Protein AF-A0A1Q6DQE2-F1 (afdb_monomer)

Foldseek 3Di:
DPDPPVVVVVVVVVVVPPPPPPPVVVVVVVVVVVVPPPPDPLPPCLLVCQQPQVLCACAVVHVDPHDFLAPAALVVLVVCVVVPVPPDDCVVRDPPSSVVSNSVVSNCQYNPHPHPDRDGYYD

Solvent-accessible surface area (backbone atoms only — not comparable to full-atom values): 7346 Å² total; per-residue (Å²): 141,88,78,74,71,68,70,62,58,58,64,61,65,69,65,75,72,80,78,72,71,72,65,61,52,56,55,53,54,56,60,63,61,64,67,76,78,80,77,75,80,59,49,91,52,11,63,53,48,40,39,62,57,52,22,69,37,24,16,66,93,40,88,37,76,68,63,44,32,38,78,42,42,34,72,58,56,51,55,37,62,77,66,62,66,60,96,61,88,51,76,90,76,41,54,74,68,56,48,52,19,28,52,43,38,37,35,57,17,0,50,76,34,100,49,55,37,92,67,51,36,71,116

Mean predicted aligned error: 14.49 Å

Secondary structure (DSSP, 8-state):
--SSSHHHHHHHHHHTTSSSSHHHHHHHHHHHHGGGG------TTHHHHIIIIIHHHHSTTSSS----GGGS-HHHHHHHHHTT--SS--TTTS-HHHHHHHHHHHHHTSTTSSS-----S--

Nearest PDB structures (foldseek):
  2fwt-assembly1_A  TM=7.479E-01  e=2.140E+00  Cereibacter sphaeroides
  3u99-assembly1_A  TM=7.695E-01  e=6.716E+00  Shewanella baltica OS155
  2fw5-assembly1_A  TM=6.341E-01  e=8.659E+00  Cereibacter sphaeroides

Sequence (123 aa):
MAKSDLHQRDAIFMNKQRKGGKMKWRIFCCLLLATAMAASIASADGGAFFRQKCGACHQKGGQAAPVNPADKAAVVREKFFDRNRHSVDLSGALAPDELASVVAYLKQFAADSDRPETAAIPK

pLDDT: mean 76.19, std 18.96, range [44.56, 96.94]

Structure (mmCIF, N/CA/C/O backbone):
data_AF-A0A1Q6DQE2-F1
#
_entry.id   AF-A0A1Q6DQE2-F1
#
loop_
_atom_site.group_PDB
_atom_site.id
_atom_site.type_symbol
_atom_site.label_atom_id
_atom_site.label_alt_id
_atom_site.label_comp_id
_atom_site.label_asym_id
_atom_site.label_entity_id
_atom_site.label_seq_id
_atom_site.pdbx_PDB_ins_code
_atom_site.Cartn_x
_atom_site.Cartn_y
_atom_site.Cartn_z
_atom_site.occupancy
_atom_site.B_iso_or_equiv
_atom_site.auth_seq_id
_atom_site.auth_comp_id
_atom_site.auth_asym_id
_atom_site.auth_atom_id
_atom_site.pdbx_PDB_model_num
ATOM 1 N N . MET A 1 1 ? 26.969 -39.307 -79.171 1.00 52.94 1 MET A N 1
ATOM 2 C CA . MET A 1 1 ? 27.489 -38.412 -78.112 1.00 52.94 1 MET A CA 1
ATOM 3 C C . MET A 1 1 ? 26.298 -37.766 -77.405 1.00 52.94 1 MET A C 1
ATOM 5 O O . MET A 1 1 ? 25.715 -36.874 -77.993 1.00 52.94 1 MET A O 1
ATOM 9 N N . ALA A 1 2 ? 25.851 -38.279 -76.246 1.00 57.00 2 ALA A N 1
ATOM 10 C CA . ALA A 1 2 ? 24.672 -37.743 -75.527 1.00 57.00 2 ALA A CA 1
ATOM 11 C C . ALA A 1 2 ? 24.550 -38.235 -74.059 1.00 57.00 2 ALA A C 1
ATOM 13 O O . ALA A 1 2 ? 23.450 -38.516 -73.593 1.00 57.00 2 ALA A O 1
ATOM 14 N N . LYS A 1 3 ? 25.662 -38.438 -73.332 1.00 52.34 3 LYS A N 1
ATOM 15 C CA . LYS A 1 3 ? 25.626 -38.925 -71.928 1.00 52.34 3 LYS A CA 1
ATOM 16 C C . LYS A 1 3 ? 26.317 -38.012 -70.905 1.00 52.34 3 LYS A C 1
ATOM 18 O O . LYS A 1 3 ? 26.190 -38.261 -69.714 1.00 52.34 3 LYS A O 1
ATOM 23 N N . SER A 1 4 ? 26.999 -36.948 -71.333 1.00 56.31 4 SER A N 1
ATOM 24 C CA . SER A 1 4 ? 27.774 -36.061 -70.448 1.00 56.31 4 SER A CA 1
ATOM 25 C C . SER A 1 4 ? 26.994 -34.865 -69.885 1.00 56.31 4 SER A C 1
ATOM 27 O O . SER A 1 4 ? 27.378 -34.339 -68.849 1.00 56.31 4 SER A O 1
ATOM 29 N N . ASP A 1 5 ? 25.888 -34.451 -70.509 1.00 54.06 5 ASP A N 1
ATOM 30 C CA . ASP A 1 5 ? 25.176 -33.218 -70.124 1.00 54.06 5 ASP A CA 1
ATOM 31 C C . ASP A 1 5 ? 24.163 -33.380 -68.986 1.00 54.06 5 ASP A C 1
ATOM 33 O O . ASP A 1 5 ? 23.766 -32.395 -68.361 1.00 54.06 5 ASP A O 1
ATOM 37 N N . LEU A 1 6 ? 23.743 -34.610 -68.679 1.00 54.06 6 LEU A N 1
ATOM 38 C CA . LEU A 1 6 ? 22.742 -34.830 -67.633 1.00 54.06 6 LEU A CA 1
ATOM 39 C C . LEU A 1 6 ? 23.351 -34.676 -66.231 1.00 54.06 6 LEU A C 1
ATOM 41 O O . LEU A 1 6 ? 22.734 -34.079 -65.357 1.00 54.06 6 LEU A O 1
ATOM 45 N N . HIS A 1 7 ? 24.608 -35.091 -66.050 1.00 50.25 7 HIS A N 1
ATOM 46 C CA . HIS A 1 7 ? 25.267 -35.069 -64.741 1.00 50.25 7 HIS A CA 1
ATOM 47 C C . HIS A 1 7 ? 25.677 -33.665 -64.265 1.00 50.25 7 HIS A C 1
ATOM 49 O O . HIS A 1 7 ? 25.883 -33.454 -63.069 1.00 50.25 7 HIS A O 1
ATOM 55 N N . GLN A 1 8 ? 25.776 -32.691 -65.176 1.00 52.69 8 GLN A N 1
ATOM 56 C CA . GLN A 1 8 ? 26.211 -31.330 -64.844 1.00 52.69 8 GLN A CA 1
ATOM 57 C C . GLN A 1 8 ? 25.061 -30.434 -64.352 1.00 52.69 8 GLN A C 1
ATOM 59 O O . GLN A 1 8 ? 25.294 -29.437 -63.667 1.00 52.69 8 GLN A O 1
ATOM 64 N N . ARG A 1 9 ? 23.805 -30.796 -64.651 1.00 54.72 9 ARG A N 1
ATOM 65 C CA . ARG A 1 9 ? 22.614 -30.025 -64.249 1.00 54.72 9 ARG A CA 1
ATOM 66 C C . ARG A 1 9 ? 22.222 -30.275 -62.790 1.00 54.72 9 ARG A C 1
ATOM 68 O O . ARG A 1 9 ? 21.714 -29.363 -62.137 1.00 54.72 9 ARG A O 1
ATOM 75 N N . ASP A 1 10 ? 22.556 -31.447 -62.256 1.00 54.69 10 ASP A N 1
ATOM 76 C CA . ASP A 1 10 ? 22.190 -31.842 -60.891 1.00 54.69 10 ASP A CA 1
ATOM 77 C C . ASP A 1 10 ? 23.028 -31.124 -59.819 1.00 54.69 10 ASP A C 1
ATOM 79 O O . ASP A 1 10 ? 22.519 -30.758 -58.756 1.00 54.69 10 ASP A O 1
ATOM 83 N N . ALA A 1 11 ? 24.292 -30.805 -60.115 1.00 54.19 11 ALA A N 1
ATOM 84 C CA . ALA A 1 11 ? 25.170 -30.096 -59.179 1.00 54.19 11 ALA A CA 1
ATOM 85 C C . ALA A 1 11 ? 24.769 -28.621 -58.967 1.00 54.19 11 ALA A C 1
ATOM 87 O O . ALA A 1 11 ? 24.981 -28.057 -57.890 1.00 54.19 11 ALA A O 1
ATOM 88 N N . ILE A 1 12 ? 24.151 -27.988 -59.971 1.00 55.25 12 ILE A N 1
ATOM 89 C CA . ILE A 1 12 ? 23.746 -26.574 -59.905 1.00 55.25 12 ILE A CA 1
ATOM 90 C C . ILE A 1 12 ? 22.485 -26.407 -59.040 1.00 55.25 12 ILE A C 1
ATOM 92 O O . ILE A 1 12 ? 22.353 -25.411 -58.321 1.00 55.25 12 ILE A O 1
ATOM 96 N N . PHE A 1 13 ? 21.584 -27.394 -59.030 1.00 51.69 13 PHE A N 1
ATOM 97 C CA . PHE A 1 13 ? 20.336 -27.310 -58.266 1.00 51.69 13 PHE A CA 1
ATOM 98 C C . PHE A 1 13 ? 20.545 -27.479 -56.749 1.00 51.69 13 PHE A C 1
ATOM 100 O O . PHE A 1 13 ? 19.843 -26.854 -55.952 1.00 51.69 13 PHE A O 1
ATOM 107 N N . MET A 1 14 ? 21.565 -28.232 -56.320 1.00 49.97 14 MET A N 1
ATOM 108 C CA . MET A 1 14 ? 21.801 -28.505 -54.893 1.00 49.97 14 MET A CA 1
ATOM 109 C C . MET A 1 14 ? 22.518 -27.374 -54.127 1.00 49.97 14 MET A C 1
ATOM 111 O O . MET A 1 14 ? 22.487 -27.353 -52.895 1.00 49.97 14 MET A O 1
ATOM 115 N N . ASN A 1 15 ? 23.121 -26.388 -54.804 1.00 50.25 15 ASN A N 1
ATOM 116 C CA . ASN A 1 15 ? 23.822 -25.280 -54.129 1.00 50.25 15 ASN A CA 1
ATOM 117 C C . ASN A 1 15 ? 22.878 -24.113 -53.743 1.00 50.25 15 ASN A C 1
ATOM 119 O O . ASN A 1 15 ? 23.111 -23.385 -52.776 1.00 50.25 15 ASN A O 1
ATOM 123 N N . LYS A 1 16 ? 21.735 -23.960 -54.426 1.00 44.56 16 LYS A N 1
ATOM 124 C CA . LYS A 1 16 ? 20.829 -22.806 -54.244 1.00 44.56 16 LYS A CA 1
ATOM 125 C C . LYS A 1 16 ? 19.848 -22.921 -53.063 1.00 44.56 16 LYS A C 1
ATOM 127 O O . LYS A 1 16 ? 19.025 -22.035 -52.868 1.00 44.56 16 LYS A O 1
ATOM 132 N N . GLN A 1 17 ? 19.952 -23.954 -52.227 1.00 51.06 17 GLN A N 1
ATOM 133 C CA . GLN A 1 17 ? 19.053 -24.159 -51.076 1.00 51.06 17 GLN A CA 1
ATOM 134 C C . GLN A 1 17 ? 19.670 -23.765 -49.713 1.00 51.06 17 GLN A C 1
ATOM 136 O O . GLN A 1 17 ? 18.988 -23.782 -48.693 1.00 51.06 17 GLN A O 1
ATOM 141 N N . ARG A 1 18 ? 20.942 -23.334 -49.645 1.00 52.56 18 ARG A N 1
ATOM 142 C CA . ARG A 1 18 ? 21.632 -23.051 -48.359 1.00 52.56 18 ARG A CA 1
ATOM 143 C C . ARG A 1 18 ? 21.540 -21.613 -47.820 1.00 52.56 18 ARG A C 1
ATOM 145 O O . ARG A 1 18 ? 22.162 -21.319 -46.797 1.00 52.56 18 ARG A O 1
ATOM 152 N N . LYS A 1 19 ? 20.812 -20.693 -48.466 1.00 53.12 19 LYS A N 1
ATOM 153 C CA . LYS A 1 19 ? 20.851 -19.253 -48.108 1.00 53.12 19 LYS A CA 1
ATOM 154 C C . LYS A 1 19 ? 19.535 -18.640 -47.599 1.00 53.12 19 LYS A C 1
ATOM 156 O O . LYS A 1 19 ? 19.525 -17.456 -47.287 1.00 53.12 19 LYS A O 1
ATOM 161 N N . GLY A 1 20 ? 18.453 -19.412 -47.456 1.00 46.12 20 GLY A N 1
ATOM 162 C CA . GLY A 1 20 ? 17.129 -18.872 -47.085 1.00 46.12 20 GLY A CA 1
ATOM 163 C C . GLY A 1 20 ? 16.723 -18.961 -45.603 1.00 46.12 20 GLY A C 1
ATOM 164 O O . GLY A 1 20 ? 15.841 -18.222 -45.175 1.00 46.12 20 GLY A O 1
ATOM 165 N N . GLY A 1 21 ? 17.342 -19.844 -44.806 1.00 49.22 21 GLY A N 1
ATOM 166 C CA . GLY A 1 21 ? 16.837 -20.191 -43.463 1.00 49.22 21 GLY A CA 1
ATOM 167 C C . GLY A 1 21 ? 17.380 -19.369 -42.285 1.00 49.22 21 GLY A C 1
ATOM 168 O O . GLY A 1 21 ? 16.749 -19.304 -41.236 1.00 49.22 21 GLY A O 1
ATOM 169 N N . LYS A 1 22 ? 18.537 -18.710 -42.430 1.00 53.59 22 LYS A N 1
ATOM 170 C CA . LYS A 1 22 ? 19.263 -18.118 -41.282 1.00 53.59 22 LYS A CA 1
ATOM 171 C C . LYS A 1 22 ? 18.823 -16.699 -40.905 1.00 53.59 22 LYS A C 1
ATOM 173 O O . LYS A 1 22 ? 19.127 -16.238 -39.811 1.00 53.59 22 LYS A O 1
ATOM 178 N N . MET A 1 23 ? 18.144 -15.989 -41.807 1.00 52.97 23 MET A N 1
ATOM 179 C CA . MET A 1 23 ? 17.786 -14.578 -41.600 1.00 52.97 23 MET A CA 1
ATOM 180 C C . MET A 1 23 ? 16.413 -14.420 -40.930 1.00 52.97 23 MET A C 1
ATOM 182 O O . MET A 1 23 ? 16.230 -13.533 -40.105 1.00 52.97 23 MET A O 1
ATOM 186 N N . LYS A 1 24 ? 15.481 -15.343 -41.204 1.00 50.38 24 LYS A N 1
ATOM 187 C CA . LYS A 1 24 ? 14.126 -15.339 -40.630 1.00 50.38 24 LYS A CA 1
ATOM 188 C C . LYS A 1 24 ? 14.113 -15.738 -39.150 1.00 50.38 24 LYS A C 1
ATOM 190 O O . LYS A 1 24 ? 13.354 -15.171 -38.378 1.00 50.38 24 LYS A O 1
ATOM 195 N N . TRP A 1 25 ? 15.016 -16.633 -38.740 1.00 49.66 25 TRP A N 1
ATOM 196 C CA . TRP A 1 25 ? 15.142 -17.080 -37.347 1.00 49.66 25 TRP A CA 1
ATOM 197 C C . TRP A 1 25 ? 15.675 -15.982 -36.414 1.00 49.66 25 TRP A C 1
ATOM 199 O O . TRP A 1 25 ? 15.214 -15.837 -35.288 1.00 49.66 25 TRP A O 1
ATOM 209 N N . ARG A 1 26 ? 16.618 -15.156 -36.890 1.00 56.16 26 ARG A N 1
ATOM 210 C CA . ARG A 1 26 ? 17.212 -14.068 -36.091 1.00 56.16 26 ARG A CA 1
ATOM 211 C C . ARG A 1 26 ? 16.208 -12.947 -35.812 1.00 56.16 26 ARG A C 1
ATOM 213 O O . ARG A 1 26 ? 16.179 -12.429 -34.706 1.00 56.16 26 ARG A O 1
ATOM 220 N N . ILE A 1 27 ? 15.354 -12.633 -36.787 1.00 58.78 27 ILE A N 1
ATOM 221 C CA . ILE A 1 27 ? 14.274 -11.646 -36.633 1.00 58.78 27 ILE A CA 1
ATOM 222 C C . ILE A 1 27 ? 13.185 -12.188 -35.692 1.00 58.78 27 ILE A C 1
ATOM 224 O O . ILE A 1 27 ? 12.707 -11.460 -34.828 1.00 58.78 27 ILE A O 1
ATOM 228 N N . PHE A 1 28 ? 12.861 -13.483 -35.789 1.00 55.31 28 PHE A N 1
ATOM 229 C CA . PHE A 1 28 ? 11.894 -14.137 -34.903 1.00 55.31 28 PHE A CA 1
ATOM 230 C C . PHE A 1 28 ? 12.378 -14.206 -33.439 1.00 55.31 28 PHE A C 1
ATOM 232 O O . PHE A 1 28 ? 11.599 -13.959 -32.523 1.00 55.31 28 PHE A O 1
ATOM 239 N N . CYS A 1 29 ? 13.676 -14.442 -33.200 1.00 55.47 29 CYS A N 1
ATOM 240 C CA . CYS A 1 29 ? 14.268 -14.389 -31.856 1.00 55.47 29 CYS A CA 1
ATOM 241 C C . CYS A 1 29 ? 14.301 -12.971 -31.258 1.00 55.47 29 CYS A C 1
ATOM 243 O O . CYS A 1 29 ? 14.094 -12.825 -30.057 1.00 55.47 29 CYS A O 1
ATOM 245 N N . CYS A 1 30 ? 14.532 -11.928 -32.062 1.00 52.78 30 CYS A N 1
ATOM 246 C CA . CYS A 1 30 ? 14.498 -10.544 -31.575 1.00 52.78 30 CYS A CA 1
ATOM 247 C C . CYS A 1 30 ? 13.077 -10.086 -31.200 1.00 52.78 30 CYS A C 1
ATOM 249 O O . CYS A 1 30 ? 12.915 -9.361 -30.222 1.00 52.78 30 CYS A O 1
ATOM 251 N N . LEU A 1 31 ? 12.051 -10.533 -31.933 1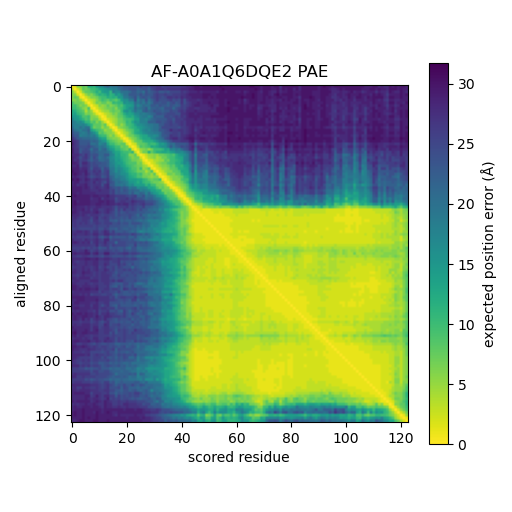.00 53.81 31 LEU A N 1
ATOM 252 C CA . LEU A 1 31 ? 10.647 -10.209 -31.644 1.00 53.81 31 LEU A CA 1
ATOM 253 C C . LEU A 1 31 ? 10.108 -10.911 -30.385 1.00 53.81 31 LEU A C 1
ATOM 255 O O . LEU A 1 31 ? 9.344 -10.303 -29.645 1.00 53.81 31 LEU A O 1
ATOM 259 N N . LEU A 1 32 ? 10.549 -12.140 -30.093 1.00 53.03 32 LEU A N 1
ATOM 260 C CA . LEU A 1 32 ? 10.167 -12.862 -28.868 1.00 53.03 32 LEU A CA 1
ATOM 261 C C . LEU A 1 32 ? 10.822 -12.306 -27.592 1.00 53.03 32 LEU A C 1
ATOM 263 O O . LEU A 1 32 ? 10.296 -12.498 -26.499 1.00 53.03 32 LEU A O 1
ATOM 267 N N . LEU A 1 33 ? 11.952 -11.602 -27.710 1.00 50.88 33 LEU A N 1
ATOM 268 C CA . LEU A 1 33 ? 12.651 -11.031 -26.555 1.00 50.88 33 LEU A CA 1
ATOM 269 C C . LEU A 1 33 ? 12.035 -9.700 -26.082 1.00 50.88 33 LEU A C 1
ATOM 271 O O . LEU A 1 33 ? 12.197 -9.326 -24.923 1.00 50.88 33 LEU A O 1
ATOM 275 N N . ALA A 1 34 ? 11.291 -9.002 -26.947 1.00 53.25 34 ALA A N 1
ATOM 276 C CA . ALA A 1 34 ? 10.668 -7.714 -26.629 1.00 53.25 34 ALA A CA 1
ATOM 277 C C . ALA A 1 34 ? 9.398 -7.837 -25.760 1.00 53.25 34 ALA A C 1
ATOM 279 O O . ALA A 1 34 ? 9.026 -6.886 -25.078 1.00 53.25 34 ALA A O 1
ATOM 280 N N . THR A 1 35 ? 8.746 -9.003 -25.728 1.00 53.41 35 THR A N 1
ATOM 281 C CA . THR A 1 35 ? 7.508 -9.225 -24.955 1.00 53.41 35 THR A CA 1
ATOM 282 C C . THR A 1 35 ? 7.732 -9.532 -23.470 1.00 53.41 35 THR A C 1
ATOM 284 O O . THR A 1 35 ? 6.767 -9.597 -22.717 1.00 53.41 35 THR A O 1
ATOM 287 N N . ALA A 1 36 ? 8.978 -9.693 -23.014 1.00 54.12 36 ALA A N 1
ATOM 288 C CA . ALA A 1 36 ? 9.285 -10.029 -21.617 1.00 54.12 36 ALA A CA 1
ATOM 289 C C . ALA A 1 36 ? 9.336 -8.814 -20.662 1.00 54.12 36 ALA A C 1
ATOM 291 O O . ALA A 1 36 ? 9.475 -8.994 -19.457 1.00 54.12 36 ALA A O 1
ATOM 292 N N . MET A 1 37 ? 9.212 -7.584 -21.176 1.00 50.94 37 MET A N 1
ATOM 293 C CA . MET A 1 37 ? 9.256 -6.338 -20.387 1.00 50.94 37 MET A CA 1
ATOM 294 C C . MET A 1 37 ? 7.863 -5.729 -20.135 1.00 50.94 37 MET A C 1
ATOM 296 O O . MET A 1 37 ? 7.740 -4.535 -19.885 1.00 50.94 37 MET A O 1
ATOM 300 N N . ALA A 1 38 ? 6.797 -6.533 -20.200 1.00 51.03 38 ALA A N 1
ATOM 301 C CA . ALA A 1 38 ? 5.427 -6.103 -19.905 1.00 51.03 38 ALA A CA 1
ATOM 302 C C . ALA A 1 38 ? 4.927 -6.671 -18.563 1.00 51.03 38 ALA A C 1
ATOM 304 O O . ALA A 1 38 ? 3.893 -7.324 -18.489 1.00 51.03 38 ALA A O 1
ATOM 305 N N . ALA A 1 39 ? 5.676 -6.445 -17.488 1.00 54.59 39 ALA A N 1
ATOM 306 C CA . ALA A 1 39 ? 5.204 -6.623 -16.117 1.00 54.59 39 ALA A CA 1
ATOM 307 C C . ALA A 1 39 ? 5.792 -5.453 -15.321 1.00 54.59 39 ALA A C 1
ATOM 309 O O . ALA A 1 39 ? 6.984 -5.405 -15.061 1.00 54.59 39 ALA A O 1
ATOM 310 N N . SER A 1 40 ? 5.059 -4.404 -14.973 1.00 53.78 40 SER A N 1
ATOM 311 C CA . SER A 1 40 ? 3.870 -4.461 -14.138 1.00 53.78 40 SER A CA 1
ATOM 312 C C . SER A 1 40 ? 3.092 -3.166 -14.348 1.00 53.78 40 SER A C 1
ATOM 314 O O . SER A 1 40 ? 3.519 -2.104 -13.895 1.00 53.78 40 SER A O 1
ATOM 316 N N . ILE A 1 41 ? 1.953 -3.230 -15.032 1.00 53.09 41 ILE A N 1
ATOM 317 C CA . ILE A 1 41 ? 0.956 -2.175 -14.875 1.00 53.09 41 ILE A CA 1
ATOM 318 C C . ILE A 1 41 ? 0.366 -2.460 -13.498 1.00 53.09 41 ILE A C 1
ATOM 320 O O . ILE A 1 41 ? -0.417 -3.395 -13.353 1.00 53.09 41 ILE A O 1
ATOM 324 N N . ALA A 1 42 ? 0.822 -1.743 -12.466 1.00 55.12 42 ALA A N 1
ATOM 325 C CA . ALA A 1 42 ? 0.069 -1.687 -11.222 1.00 55.12 42 ALA A CA 1
ATOM 326 C C . ALA A 1 42 ? -1.358 -1.315 -11.627 1.00 55.12 42 ALA A C 1
ATOM 328 O O . ALA A 1 42 ? -1.554 -0.289 -12.283 1.00 55.12 42 ALA A O 1
ATOM 329 N N . SER A 1 43 ? -2.309 -2.210 -11.361 1.00 55.19 43 SER A N 1
ATOM 330 C CA . SER A 1 43 ? -3.709 -2.052 -11.737 1.00 55.19 43 SER A CA 1
ATOM 331 C C . SER A 1 43 ? -4.141 -0.624 -11.411 1.00 55.19 43 SER A C 1
ATOM 333 O O . SER A 1 43 ? -3.840 -0.139 -10.315 1.00 55.19 43 SER A O 1
ATOM 335 N N . ALA A 1 44 ? -4.821 0.053 -12.343 1.00 61.41 44 ALA A N 1
ATOM 336 C CA . ALA A 1 44 ? -5.263 1.442 -12.165 1.00 61.41 44 ALA A CA 1
ATOM 337 C C . ALA A 1 44 ? -6.044 1.656 -10.845 1.00 61.41 44 ALA A C 1
ATOM 339 O O . ALA A 1 44 ? -6.096 2.764 -10.311 1.00 61.41 44 ALA A O 1
ATOM 340 N N . ASP A 1 45 ? -6.566 0.570 -10.275 1.00 83.25 45 ASP A N 1
ATOM 341 C CA . ASP A 1 45 ? -7.373 0.532 -9.065 1.00 83.25 45 ASP A CA 1
ATOM 342 C C . ASP A 1 45 ? -6.592 0.393 -7.744 1.00 83.25 45 ASP A C 1
ATOM 344 O O . ASP A 1 45 ? -7.188 0.545 -6.679 1.00 83.25 45 ASP A O 1
ATOM 348 N N . GLY A 1 46 ? -5.269 0.171 -7.740 1.00 90.06 46 GLY A N 1
ATOM 349 C CA . GLY A 1 46 ? -4.504 -0.065 -6.498 1.00 90.06 46 GLY A CA 1
ATOM 350 C C . GLY A 1 46 ? -4.637 1.062 -5.460 1.00 90.06 46 GLY A C 1
ATOM 351 O O . GLY A 1 46 ? -4.876 0.816 -4.275 1.00 90.06 46 GLY A O 1
ATOM 352 N N . GLY A 1 47 ? -4.583 2.317 -5.912 1.00 90.06 47 GLY A N 1
ATOM 353 C CA . GLY A 1 47 ? -4.825 3.477 -5.049 1.00 90.06 47 GLY A CA 1
ATOM 354 C C . GLY A 1 47 ? -6.288 3.610 -4.604 1.00 90.06 47 GLY A C 1
ATOM 355 O O . GLY A 1 47 ? -6.557 4.108 -3.510 1.00 90.06 47 GLY A O 1
ATOM 356 N N . ALA A 1 48 ? -7.244 3.158 -5.422 1.00 90.69 48 ALA A N 1
ATOM 357 C CA . ALA A 1 48 ? -8.660 3.149 -5.064 1.00 90.69 48 ALA A CA 1
ATOM 358 C C . ALA A 1 48 ? -8.944 2.106 -3.974 1.00 90.69 48 ALA A C 1
ATOM 360 O O . ALA A 1 48 ? -9.539 2.457 -2.954 1.00 90.69 48 ALA A O 1
ATOM 361 N N . PHE A 1 49 ? -8.438 0.879 -4.121 1.00 92.06 49 PHE A N 1
ATOM 362 C CA . PHE A 1 49 ? -8.529 -0.159 -3.093 1.00 92.06 49 PHE A CA 1
ATOM 363 C C . PHE A 1 49 ? -7.870 0.272 -1.789 1.00 92.06 49 PHE A C 1
ATOM 365 O O . PHE A 1 49 ? -8.456 0.101 -0.724 1.00 92.06 49 PHE A O 1
ATOM 372 N N . PHE A 1 50 ? -6.702 0.911 -1.855 1.00 92.06 50 PHE A N 1
ATOM 373 C CA . PHE A 1 50 ? -6.045 1.435 -0.664 1.00 92.06 50 PHE A CA 1
ATOM 374 C C . PHE A 1 50 ? -6.931 2.448 0.084 1.00 92.06 50 PHE A C 1
ATOM 376 O O . PHE A 1 50 ? -7.131 2.329 1.293 1.00 92.06 50 PHE A O 1
ATOM 383 N N . ARG A 1 51 ? -7.540 3.408 -0.624 1.00 90.38 51 ARG A N 1
ATOM 384 C CA . ARG A 1 51 ? -8.435 4.400 -0.002 1.00 90.38 51 ARG A CA 1
ATOM 385 C C . ARG A 1 51 ? -9.739 3.795 0.520 1.00 90.38 51 ARG A C 1
ATOM 387 O O . ARG A 1 51 ? -10.181 4.191 1.590 1.00 90.38 51 ARG A O 1
ATOM 394 N N . GLN A 1 52 ? -10.351 2.869 -0.214 1.00 91.06 52 GLN A N 1
ATOM 395 C CA . GLN A 1 52 ? -11.663 2.310 0.133 1.00 91.06 52 GLN A CA 1
ATOM 396 C C . GLN A 1 52 ? -11.569 1.202 1.187 1.00 91.06 52 GLN A C 1
ATOM 398 O O . GLN A 1 52 ? -12.334 1.193 2.147 1.00 91.06 52 GLN A O 1
ATOM 403 N N . LYS A 1 53 ? -10.632 0.264 1.019 1.00 93.00 53 LYS A N 1
ATOM 404 C CA . LYS A 1 53 ? -10.522 -0.944 1.845 1.00 93.00 53 LYS A CA 1
ATOM 405 C C . LYS A 1 53 ? -9.636 -0.712 3.062 1.00 93.00 53 LYS A C 1
ATOM 407 O O . LYS A 1 53 ? -10.076 -0.930 4.184 1.00 93.00 53 LYS A O 1
ATOM 412 N N . CYS A 1 54 ? -8.414 -0.206 2.872 1.00 93.00 54 CYS A N 1
ATOM 413 C CA . CYS A 1 54 ? -7.527 0.086 4.006 1.00 93.00 54 CYS A CA 1
ATOM 414 C C . CYS A 1 54 ? -8.033 1.295 4.810 1.00 93.00 54 CYS A C 1
ATOM 416 O O . CYS A 1 54 ? -7.878 1.340 6.032 1.00 93.00 54 CYS A O 1
ATOM 418 N N . GLY A 1 55 ? -8.706 2.235 4.138 1.00 91.75 55 GLY A N 1
ATOM 419 C CA . GLY A 1 55 ? -9.360 3.376 4.774 1.00 91.75 55 GLY A CA 1
ATOM 420 C C . GLY A 1 55 ? -10.470 3.024 5.760 1.00 91.75 55 GLY A C 1
ATOM 421 O O . GLY A 1 55 ? -10.708 3.805 6.673 1.00 91.75 55 GLY A O 1
ATOM 422 N N . ALA A 1 56 ? -11.080 1.839 5.669 1.00 92.12 56 ALA A N 1
ATOM 423 C CA . ALA A 1 56 ? -12.117 1.420 6.612 1.00 92.12 56 ALA A CA 1
ATOM 424 C C . ALA A 1 56 ? -11.629 1.444 8.076 1.00 92.12 56 ALA A C 1
ATOM 426 O O . ALA A 1 56 ? -12.361 1.876 8.969 1.00 92.12 56 ALA A O 1
ATOM 427 N N . CYS A 1 57 ? -10.369 1.054 8.308 1.00 93.81 57 CYS A N 1
ATOM 428 C CA . CYS A 1 57 ? -9.755 1.044 9.639 1.00 93.81 57 CYS A CA 1
ATOM 429 C C . CYS A 1 57 ? -8.765 2.194 9.854 1.00 93.81 57 CYS A C 1
ATOM 431 O O . CYS A 1 57 ? -8.686 2.714 10.964 1.00 93.81 57 CYS A O 1
ATOM 433 N N . HIS A 1 58 ? -8.026 2.588 8.813 1.00 92.81 58 HIS A N 1
ATOM 434 C CA . HIS A 1 58 ? -6.943 3.574 8.896 1.00 92.81 58 HIS A CA 1
ATOM 435 C C . HIS A 1 58 ? -7.376 5.017 8.569 1.00 92.81 58 HIS A C 1
ATOM 437 O O . HIS A 1 58 ? -6.531 5.887 8.364 1.00 92.81 58 HIS A O 1
ATOM 443 N N . GLN A 1 59 ? -8.679 5.299 8.494 1.00 89.88 59 GLN A N 1
ATOM 444 C CA . GLN A 1 59 ? -9.190 6.674 8.455 1.00 89.88 59 GLN A CA 1
ATOM 445 C C . GLN A 1 59 ? -8.950 7.409 9.778 1.00 89.88 59 GLN A C 1
ATOM 447 O O . GLN A 1 59 ? -8.712 6.801 10.825 1.00 89.88 59 GLN A O 1
ATOM 452 N N . LYS A 1 60 ? -9.024 8.741 9.756 1.00 86.25 60 LYS A N 1
ATOM 453 C CA . LYS A 1 60 ? -8.853 9.551 10.966 1.00 86.25 60 LYS A CA 1
ATOM 454 C C . LYS A 1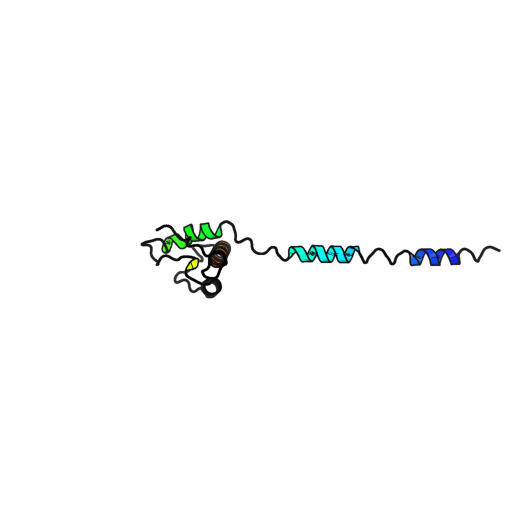 60 ? -9.924 9.206 12.004 1.00 86.25 60 LYS A C 1
ATOM 456 O O . LYS A 1 60 ? -11.111 9.198 11.707 1.00 86.25 60 LYS A O 1
ATOM 461 N N . GLY A 1 6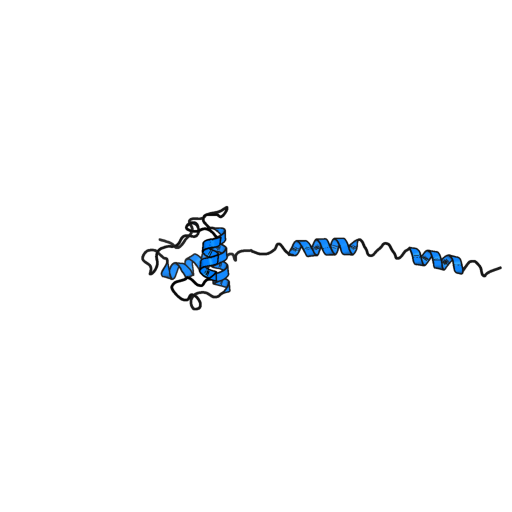1 ? -9.489 8.942 13.236 1.00 86.25 61 GLY A N 1
ATOM 462 C CA . GLY A 1 61 ? -10.388 8.503 14.310 1.00 86.25 61 GLY A CA 1
ATOM 463 C C . GLY A 1 61 ? -10.916 7.075 14.133 1.00 86.25 61 GLY A C 1
ATOM 464 O O . GLY A 1 61 ? -11.776 6.653 14.900 1.00 86.25 61 GLY A O 1
ATOM 465 N N . GLY A 1 62 ? -10.412 6.341 13.135 1.00 89.12 62 GLY A N 1
ATOM 466 C CA . GLY A 1 62 ? -10.696 4.931 12.930 1.00 89.12 62 GLY A CA 1
ATOM 467 C C . GLY A 1 62 ? -10.009 4.031 13.957 1.00 89.12 62 GLY A C 1
ATOM 468 O O . GLY A 1 62 ? -9.388 4.473 14.923 1.00 89.12 62 GLY A O 1
ATOM 469 N N . GLN A 1 63 ? -10.125 2.728 13.720 1.00 92.94 63 GLN A N 1
ATOM 470 C CA . GLN A 1 63 ? -9.630 1.680 14.616 1.00 92.94 63 GLN A CA 1
ATOM 471 C C . GLN A 1 63 ? -8.099 1.554 14.603 1.00 92.94 63 GLN A C 1
ATOM 473 O O . GLN A 1 63 ? -7.521 0.943 15.500 1.00 92.94 63 GLN A O 1
ATOM 478 N N . ALA A 1 64 ? -7.438 2.111 13.587 1.00 91.69 64 ALA A N 1
ATOM 479 C CA . ALA A 1 64 ? -5.995 2.085 13.430 1.00 91.69 64 ALA A CA 1
ATOM 480 C C . ALA A 1 64 ? -5.457 3.465 13.039 1.00 91.69 64 ALA A C 1
ATOM 482 O O . ALA A 1 64 ? -6.151 4.289 12.444 1.00 91.69 6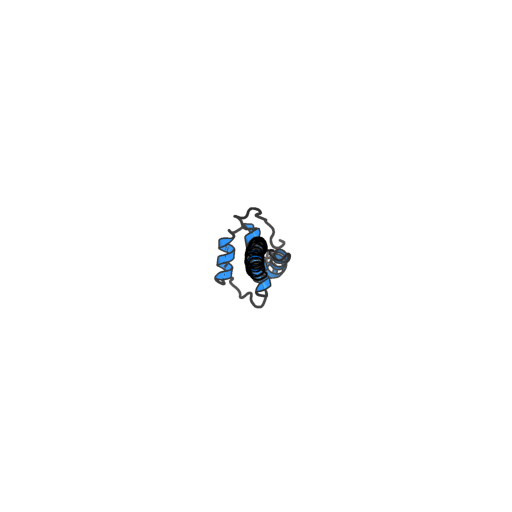4 ALA A O 1
ATOM 483 N N . ALA A 1 65 ? -4.188 3.713 13.367 1.00 89.81 65 ALA A N 1
ATOM 484 C CA . ALA A 1 65 ? -3.526 4.965 13.023 1.00 89.81 65 ALA A CA 1
ATOM 485 C C . ALA A 1 65 ? -3.498 5.177 11.497 1.00 89.81 65 ALA A C 1
ATOM 487 O O . ALA A 1 65 ? -3.297 4.202 10.769 1.00 89.81 65 ALA A O 1
ATOM 488 N N . PRO A 1 66 ? -3.634 6.418 10.998 1.00 88.88 66 PRO A N 1
ATOM 489 C CA . PRO A 1 66 ? -3.516 6.698 9.572 1.00 88.88 66 PRO A CA 1
ATOM 490 C C . PRO A 1 66 ? -2.191 6.205 8.990 1.00 88.88 66 PRO A C 1
ATOM 492 O O . PRO A 1 66 ? -1.149 6.293 9.638 1.00 88.88 66 PRO A O 1
ATOM 495 N N . VAL A 1 67 ? -2.237 5.688 7.763 1.00 89.12 67 VAL A N 1
ATOM 496 C CA . VAL A 1 67 ? -1.063 5.170 7.046 1.00 89.12 67 VAL A CA 1
ATOM 497 C C . VAL A 1 67 ? -0.881 5.922 5.743 1.00 89.12 67 VAL A C 1
ATOM 499 O O . VAL A 1 67 ? -1.852 6.107 5.023 1.00 89.12 67 VAL A O 1
ATOM 502 N N . ASN A 1 68 ? 0.350 6.297 5.401 1.00 89.44 68 ASN A N 1
ATOM 503 C CA . ASN A 1 68 ? 0.667 7.014 4.168 1.00 89.44 68 ASN A CA 1
ATOM 504 C C . ASN A 1 68 ? 1.750 6.267 3.361 1.00 89.44 68 ASN A C 1
ATOM 506 O O . ASN A 1 68 ? 2.745 5.853 3.961 1.00 89.44 68 ASN A O 1
ATOM 510 N N . PRO A 1 69 ? 1.588 6.021 2.039 1.00 90.25 69 PRO A N 1
ATOM 511 C CA . PRO A 1 69 ? 2.573 5.331 1.204 1.00 90.25 69 PRO A CA 1
ATOM 512 C C . PRO A 1 69 ? 4.010 5.797 1.453 1.00 90.25 69 PRO A C 1
ATOM 514 O O . PRO A 1 69 ? 4.874 4.955 1.711 1.00 90.25 69 PRO A O 1
ATOM 517 N N . ALA A 1 70 ? 4.215 7.113 1.542 1.00 90.88 70 ALA A N 1
ATOM 518 C CA . ALA A 1 70 ? 5.514 7.748 1.742 1.00 90.88 70 ALA A CA 1
ATOM 519 C C . ALA A 1 70 ? 6.123 7.579 3.156 1.00 90.88 70 ALA A C 1
ATOM 521 O O . ALA A 1 70 ? 7.236 8.037 3.392 1.00 90.88 70 ALA A O 1
ATOM 522 N N . ASP A 1 71 ? 5.456 6.905 4.101 1.00 90.25 71 ASP A N 1
ATOM 523 C CA . ASP A 1 71 ? 5.986 6.688 5.463 1.00 90.25 71 ASP A CA 1
ATOM 524 C C . ASP A 1 71 ? 7.083 5.615 5.536 1.00 90.25 71 ASP A C 1
ATOM 526 O O . ASP A 1 71 ? 7.788 5.495 6.546 1.00 90.25 71 ASP A O 1
ATOM 530 N N . LYS A 1 72 ? 7.165 4.740 4.526 1.00 92.88 72 LYS A N 1
ATOM 531 C CA . LYS A 1 72 ? 8.042 3.560 4.519 1.00 92.88 72 LYS A CA 1
ATOM 532 C C . LYS A 1 72 ? 8.653 3.344 3.141 1.00 92.88 72 LYS A C 1
ATOM 534 O O . LYS A 1 72 ? 8.043 3.671 2.130 1.00 92.88 72 LYS A O 1
ATOM 539 N N . ALA A 1 73 ? 9.828 2.718 3.130 1.00 95.62 73 ALA A N 1
ATOM 540 C CA . ALA A 1 73 ? 10.471 2.235 1.915 1.00 95.62 73 ALA A CA 1
ATOM 541 C C . ALA A 1 73 ? 9.684 1.078 1.268 1.00 95.62 73 ALA A C 1
ATOM 543 O O . ALA A 1 73 ? 9.045 0.282 1.973 1.00 95.62 73 ALA A O 1
ATOM 544 N N . ALA A 1 74 ? 9.780 0.929 -0.052 1.00 94.38 74 ALA A N 1
ATOM 545 C CA . ALA A 1 74 ? 9.049 -0.073 -0.830 1.00 94.38 74 ALA A CA 1
ATOM 546 C C . ALA A 1 74 ? 9.315 -1.502 -0.326 1.00 94.38 74 ALA A C 1
ATOM 548 O O . ALA A 1 74 ? 8.385 -2.285 -0.118 1.00 94.38 74 ALA A O 1
ATOM 549 N N . VAL A 1 75 ? 10.578 -1.820 -0.020 1.00 96.00 75 VAL A N 1
ATOM 550 C CA . VAL A 1 75 ? 10.984 -3.137 0.508 1.00 96.00 75 VAL A CA 1
ATOM 551 C C . VAL A 1 75 ? 10.369 -3.447 1.876 1.00 96.00 75 VAL A C 1
ATOM 553 O O . VAL A 1 75 ? 10.122 -4.606 2.212 1.00 96.00 75 VAL A O 1
ATOM 556 N N . VAL A 1 76 ? 10.109 -2.420 2.691 1.00 96.19 76 VAL A N 1
ATOM 557 C CA . VAL A 1 76 ? 9.488 -2.591 4.010 1.00 96.19 76 VAL A CA 1
ATOM 558 C C . VAL A 1 76 ? 8.009 -2.926 3.848 1.00 96.19 76 VAL A C 1
ATOM 560 O O . VAL A 1 76 ? 7.518 -3.813 4.545 1.00 96.19 76 VAL A O 1
ATOM 563 N N . ARG A 1 77 ? 7.317 -2.265 2.909 1.00 94.19 77 ARG A N 1
ATOM 564 C CA . ARG A 1 77 ? 5.914 -2.553 2.568 1.00 94.19 77 ARG A CA 1
ATOM 565 C C . ARG A 1 77 ? 5.755 -3.985 2.071 1.00 94.19 77 ARG A C 1
ATOM 567 O O . ARG A 1 77 ? 4.933 -4.721 2.598 1.00 94.19 77 ARG A O 1
ATOM 574 N N . GLU A 1 78 ? 6.584 -4.395 1.121 1.00 94.12 78 GLU A N 1
ATOM 575 C CA . GLU A 1 78 ? 6.560 -5.747 0.559 1.00 94.12 78 GLU A CA 1
ATOM 576 C C . GLU A 1 78 ? 6.754 -6.824 1.632 1.00 94.12 78 GLU A C 1
ATOM 578 O O . GLU A 1 78 ? 5.891 -7.678 1.816 1.00 94.12 78 GLU A O 1
ATOM 583 N N . LYS A 1 79 ? 7.827 -6.721 2.429 1.00 96.94 79 LYS A N 1
ATOM 584 C CA . LYS A 1 79 ? 8.108 -7.679 3.512 1.00 96.94 79 LYS A CA 1
ATOM 585 C C . LYS A 1 79 ? 7.028 -7.704 4.592 1.00 96.94 79 LYS A C 1
ATOM 587 O O . LYS A 1 79 ? 6.900 -8.706 5.291 1.00 96.94 79 LYS A O 1
ATOM 592 N N . PHE A 1 80 ? 6.306 -6.604 4.797 1.00 95.94 80 PHE A N 1
ATOM 593 C CA . PHE A 1 80 ? 5.226 -6.546 5.778 1.00 95.94 80 PHE A CA 1
ATOM 594 C C . PHE A 1 80 ? 4.057 -7.454 5.379 1.00 95.94 80 PHE A C 1
ATOM 596 O O . PHE A 1 80 ? 3.596 -8.236 6.210 1.00 95.94 80 PHE A O 1
ATOM 603 N N . PHE A 1 81 ? 3.621 -7.379 4.119 1.00 94.81 81 PHE A N 1
ATOM 604 C CA . PHE A 1 81 ? 2.510 -8.188 3.613 1.00 94.81 81 PHE A CA 1
ATOM 605 C C . PHE A 1 81 ? 2.924 -9.629 3.300 1.00 94.81 81 PHE A C 1
ATOM 607 O O . PHE A 1 81 ? 2.182 -10.541 3.639 1.00 94.81 81 PHE A O 1
ATOM 614 N N . ASP A 1 82 ? 4.132 -9.849 2.773 1.00 94.31 82 ASP A N 1
ATOM 615 C CA . ASP A 1 82 ? 4.692 -11.192 2.537 1.00 94.31 82 ASP A CA 1
ATOM 616 C C . ASP A 1 82 ? 4.756 -12.034 3.825 1.00 94.31 82 ASP A C 1
ATOM 618 O O . ASP A 1 82 ? 4.437 -13.218 3.847 1.00 94.31 82 ASP A O 1
ATOM 622 N N . ARG A 1 83 ? 5.085 -11.392 4.951 1.00 96.12 83 ARG A N 1
ATOM 623 C CA . ARG A 1 83 ? 5.136 -12.036 6.275 1.00 96.12 83 ARG A CA 1
ATOM 624 C C . ARG A 1 83 ? 3.808 -11.997 7.030 1.00 96.12 83 ARG A C 1
ATOM 626 O O . ARG A 1 83 ? 3.802 -12.278 8.226 1.00 96.12 83 ARG A O 1
ATOM 633 N N . ASN A 1 84 ? 2.728 -11.573 6.376 1.00 94.06 84 ASN A N 1
ATOM 634 C CA . ASN A 1 84 ? 1.397 -11.408 6.954 1.00 94.06 84 ASN A CA 1
ATOM 635 C C . ASN A 1 84 ? 1.397 -10.687 8.321 1.00 94.06 84 ASN A C 1
ATOM 637 O O . ASN A 1 84 ? 0.818 -11.156 9.296 1.00 94.06 84 ASN A O 1
ATOM 641 N N . ARG A 1 85 ? 2.102 -9.551 8.424 1.00 95.06 85 ARG A N 1
ATOM 642 C CA . ARG A 1 85 ? 2.266 -8.807 9.693 1.00 95.06 85 ARG A CA 1
ATOM 643 C C . ARG A 1 85 ? 1.134 -7.822 9.994 1.00 95.06 85 ARG A C 1
ATOM 645 O O . ARG A 1 85 ? 1.268 -7.011 10.913 1.00 95.06 85 ARG A O 1
ATOM 652 N N . HIS A 1 86 ? 0.053 -7.857 9.221 1.00 95.12 86 HIS A N 1
ATOM 653 C CA . HIS A 1 86 ? -1.137 -7.074 9.517 1.00 95.12 86 HIS A CA 1
ATOM 654 C C . HIS A 1 86 ? -1.824 -7.645 10.767 1.00 95.12 86 HIS A C 1
ATOM 656 O O . HIS A 1 86 ? -1.893 -8.857 10.936 1.00 95.12 86 HIS A O 1
ATOM 662 N N . SER A 1 87 ? -2.289 -6.785 11.678 1.00 93.50 87 SER A N 1
ATOM 663 C CA . SER A 1 87 ? -2.823 -7.225 12.980 1.00 93.50 87 SER A CA 1
ATOM 664 C C . SER A 1 87 ? -4.156 -7.968 12.880 1.00 93.50 87 SER A C 1
ATOM 666 O O . SER A 1 87 ? -4.523 -8.691 13.801 1.00 93.50 87 SER A O 1
ATOM 668 N N . VAL A 1 88 ? -4.874 -7.778 11.775 1.00 93.06 88 VAL A N 1
ATOM 669 C CA . VAL A 1 88 ? -6.116 -8.483 11.445 1.00 93.06 88 VAL A CA 1
ATOM 670 C C . VAL A 1 88 ? -5.964 -9.210 10.118 1.00 93.06 88 VAL A C 1
ATOM 672 O O . VAL A 1 88 ? -5.223 -8.746 9.246 1.00 93.06 88 VAL A O 1
ATOM 675 N N . ASP A 1 89 ? -6.697 -10.311 9.965 1.00 93.19 89 ASP A N 1
ATOM 676 C CA . ASP A 1 89 ? -6.777 -11.033 8.699 1.00 93.19 89 ASP A CA 1
ATOM 677 C C . ASP A 1 89 ? -7.519 -10.198 7.646 1.00 93.19 89 ASP A C 1
ATOM 679 O O . ASP A 1 89 ? -8.606 -9.672 7.887 1.00 93.19 89 ASP A O 1
ATOM 683 N N . LEU A 1 90 ? -6.903 -10.066 6.473 1.00 92.69 90 LEU A N 1
ATOM 684 C CA . LEU A 1 90 ? -7.417 -9.287 5.351 1.00 92.69 90 LEU A CA 1
ATOM 685 C C . LEU A 1 90 ? -8.197 -10.141 4.345 1.00 92.69 90 LEU A C 1
ATOM 687 O O . LEU A 1 90 ? -8.856 -9.569 3.478 1.00 92.69 90 LEU A O 1
ATOM 691 N N . SER A 1 91 ? -8.160 -11.473 4.462 1.00 89.56 91 SER A N 1
ATOM 692 C CA . SER A 1 91 ? -8.744 -12.407 3.488 1.00 89.56 91 SER A CA 1
ATOM 693 C C . SER A 1 91 ? -10.252 -12.218 3.260 1.00 89.56 91 SER A C 1
ATOM 695 O O . SER A 1 91 ? -10.746 -12.441 2.159 1.00 89.56 91 SER A O 1
ATOM 697 N N . GLY A 1 92 ? -10.984 -11.755 4.280 1.00 88.06 92 GLY A N 1
ATOM 698 C CA . GLY A 1 92 ? -12.414 -11.439 4.183 1.00 88.06 92 GLY A CA 1
ATOM 699 C C . GLY A 1 92 ? -12.730 -10.025 3.682 1.00 88.06 92 GLY A C 1
ATOM 700 O O . GLY A 1 92 ? -13.887 -9.725 3.397 1.00 88.06 92 GLY A O 1
ATOM 701 N N . ALA A 1 93 ? -11.731 -9.143 3.595 1.00 88.56 93 ALA A N 1
ATOM 702 C CA . ALA A 1 93 ? -11.905 -7.734 3.234 1.00 88.56 93 ALA A CA 1
ATOM 703 C C . ALA A 1 93 ? -11.371 -7.397 1.831 1.00 88.56 93 ALA A C 1
ATOM 705 O O . ALA A 1 93 ? -11.920 -6.509 1.163 1.00 88.56 93 ALA A O 1
ATOM 706 N N . LEU A 1 94 ? -10.310 -8.089 1.402 1.00 91.69 94 LEU A N 1
ATOM 707 C CA . LEU A 1 94 ? -9.680 -7.943 0.094 1.00 91.69 94 LEU A CA 1
ATOM 708 C C . LEU A 1 94 ? -9.419 -9.308 -0.540 1.00 91.69 94 LEU A C 1
ATOM 710 O O . LEU A 1 94 ? -8.902 -10.219 0.110 1.00 91.69 94 LEU A O 1
ATOM 714 N N . ALA A 1 95 ? -9.692 -9.408 -1.837 1.00 93.12 95 ALA A N 1
ATOM 715 C CA . ALA A 1 95 ? -9.226 -10.534 -2.630 1.00 93.12 95 ALA A CA 1
ATOM 716 C C . ALA A 1 95 ? -7.687 -10.483 -2.812 1.00 93.12 95 ALA A C 1
ATOM 718 O O . ALA A 1 95 ? -7.078 -9.410 -2.704 1.00 93.12 95 ALA A O 1
ATOM 719 N N . PRO A 1 96 ? -7.014 -11.620 -3.075 1.00 91.81 96 PRO A N 1
ATOM 720 C CA . PRO A 1 96 ? -5.551 -11.663 -3.181 1.00 91.81 96 PRO A CA 1
ATOM 721 C C . PRO A 1 96 ? -4.961 -10.747 -4.268 1.00 91.81 96 PRO A C 1
ATOM 723 O O . PRO A 1 96 ? -3.885 -10.176 -4.089 1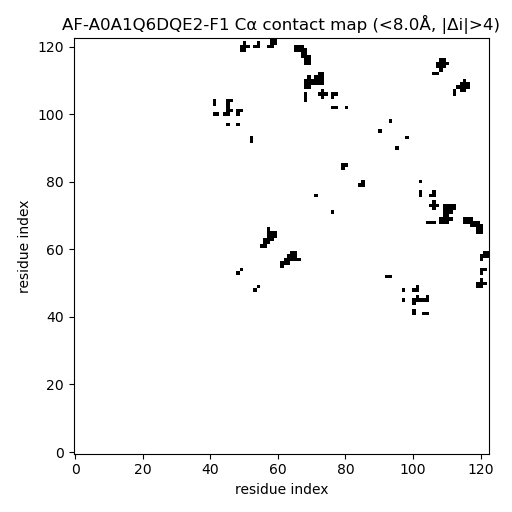.00 91.81 96 PRO A O 1
ATOM 726 N N . ASP A 1 97 ? -5.660 -10.584 -5.386 1.00 91.62 97 ASP A N 1
ATOM 727 C CA . ASP A 1 97 ? -5.302 -9.708 -6.505 1.00 91.62 97 ASP A CA 1
ATOM 728 C C . ASP A 1 97 ? -5.504 -8.218 -6.178 1.00 91.62 97 ASP A C 1
ATOM 730 O O . ASP A 1 97 ? -4.672 -7.377 -6.543 1.00 91.62 97 ASP A O 1
ATOM 734 N N . GLU A 1 98 ? -6.551 -7.885 -5.419 1.00 93.81 98 GLU A N 1
ATOM 735 C CA . GLU A 1 98 ? -6.750 -6.541 -4.867 1.00 93.81 98 GLU A CA 1
ATOM 736 C C . GLU A 1 98 ? -5.615 -6.190 -3.897 1.00 93.81 98 GLU A C 1
ATOM 738 O O . GLU A 1 98 ? -5.024 -5.112 -3.991 1.00 93.81 98 GLU A O 1
ATOM 743 N N . LEU A 1 99 ? -5.251 -7.119 -3.002 1.00 93.81 99 LEU A N 1
ATOM 744 C CA . LEU A 1 99 ? -4.133 -6.938 -2.077 1.00 93.81 99 LEU A CA 1
ATOM 745 C C . LEU A 1 99 ? -2.815 -6.739 -2.833 1.00 93.81 99 LEU A C 1
ATOM 747 O O . LEU A 1 99 ? -2.072 -5.807 -2.525 1.00 93.81 99 LEU A O 1
ATOM 751 N N . ALA A 1 100 ? -2.537 -7.554 -3.853 1.00 93.38 100 ALA A N 1
ATOM 752 C CA . ALA A 1 100 ? -1.355 -7.383 -4.696 1.00 93.38 100 ALA A CA 1
ATOM 753 C C . ALA A 1 100 ? -1.328 -5.997 -5.370 1.00 93.38 100 ALA A C 1
ATOM 755 O O . ALA A 1 100 ? -0.284 -5.341 -5.399 1.00 93.38 100 ALA A O 1
ATOM 756 N N . SER A 1 10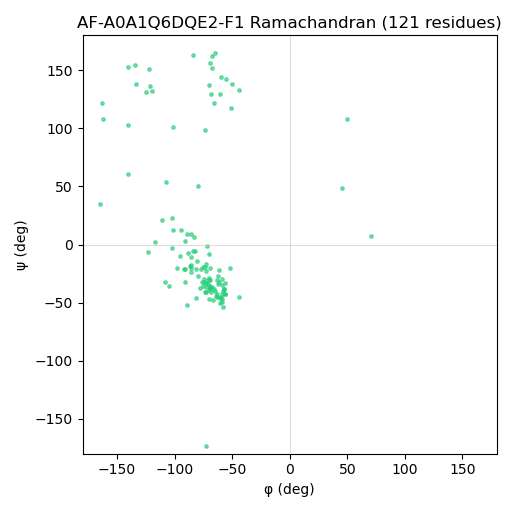1 ? -2.482 -5.509 -5.835 1.00 93.81 101 SER A N 1
ATOM 757 C CA . SER A 1 101 ? -2.624 -4.174 -6.431 1.00 93.81 101 SER A CA 1
ATOM 758 C C . SER A 1 101 ? -2.363 -3.052 -5.415 1.00 93.81 101 SER A C 1
ATOM 760 O O . SER A 1 101 ? -1.686 -2.072 -5.735 1.00 93.81 101 SER A O 1
ATOM 762 N N . VAL A 1 102 ? -2.825 -3.202 -4.168 1.00 93.31 102 VAL A N 1
ATOM 763 C CA . VAL A 1 102 ? -2.520 -2.268 -3.068 1.00 93.31 102 VAL A CA 1
ATOM 764 C C . VAL A 1 102 ? -1.028 -2.272 -2.741 1.00 93.31 102 VAL A C 1
ATOM 766 O O . VAL A 1 102 ? -0.434 -1.207 -2.584 1.00 93.31 102 VAL A O 1
ATOM 769 N N . VAL A 1 103 ? -0.387 -3.441 -2.666 1.00 94.00 103 VAL A N 1
ATOM 770 C CA . VAL A 1 103 ? 1.057 -3.535 -2.399 1.00 94.00 103 VAL A CA 1
ATOM 771 C C . VAL A 1 103 ? 1.863 -2.875 -3.517 1.00 94.00 103 VAL A C 1
ATOM 773 O O . VAL A 1 103 ? 2.796 -2.125 -3.228 1.00 94.00 103 VAL A O 1
ATOM 776 N N . ALA A 1 104 ? 1.486 -3.086 -4.780 1.00 93.19 104 ALA A N 1
ATOM 777 C CA . ALA A 1 104 ? 2.116 -2.421 -5.918 1.00 93.19 104 ALA A CA 1
ATOM 778 C C . ALA A 1 104 ? 1.990 -0.891 -5.825 1.00 93.19 104 ALA A C 1
ATOM 780 O O . ALA A 1 104 ? 2.990 -0.189 -5.976 1.00 93.19 104 ALA A O 1
ATOM 781 N N . TYR A 1 105 ? 0.801 -0.383 -5.483 1.00 92.31 105 TYR A N 1
ATOM 782 C CA . TYR A 1 105 ? 0.575 1.042 -5.236 1.00 92.31 105 TYR A CA 1
ATOM 783 C C . TYR A 1 105 ? 1.465 1.575 -4.100 1.00 92.31 105 TYR A C 1
ATOM 785 O O . TYR A 1 105 ? 2.184 2.556 -4.273 1.00 92.31 105 TYR A O 1
ATOM 793 N N . LEU A 1 106 ? 1.505 0.893 -2.952 1.00 92.88 106 LEU A N 1
ATOM 794 C CA . LEU A 1 106 ? 2.331 1.303 -1.812 1.00 92.88 106 LEU A CA 1
ATOM 795 C C . LEU A 1 106 ? 3.830 1.328 -2.134 1.00 92.88 106 LEU A C 1
ATOM 797 O O . LEU A 1 106 ? 4.547 2.149 -1.570 1.00 92.88 106 LEU A O 1
ATOM 801 N N . LYS A 1 107 ? 4.307 0.443 -3.017 1.00 92.81 107 LYS A N 1
ATOM 802 C CA . LYS A 1 107 ? 5.698 0.433 -3.495 1.00 92.81 107 LYS A CA 1
ATOM 803 C C . LYS A 1 107 ? 5.969 1.574 -4.478 1.00 92.81 107 LYS A C 1
ATOM 805 O O . LYS A 1 107 ? 7.015 2.205 -4.388 1.00 92.81 107 LYS A O 1
ATOM 810 N N . GLN A 1 108 ? 5.033 1.850 -5.386 1.00 91.44 108 GLN A N 1
ATOM 811 C CA . GLN A 1 108 ? 5.164 2.904 -6.396 1.00 91.44 108 GLN A CA 1
ATOM 812 C C . GLN A 1 108 ? 5.287 4.305 -5.783 1.00 91.44 108 GLN A C 1
ATOM 814 O O . GLN A 1 108 ? 5.989 5.139 -6.344 1.00 91.44 108 GLN A O 1
ATOM 819 N N . PHE A 1 109 ? 4.620 4.539 -4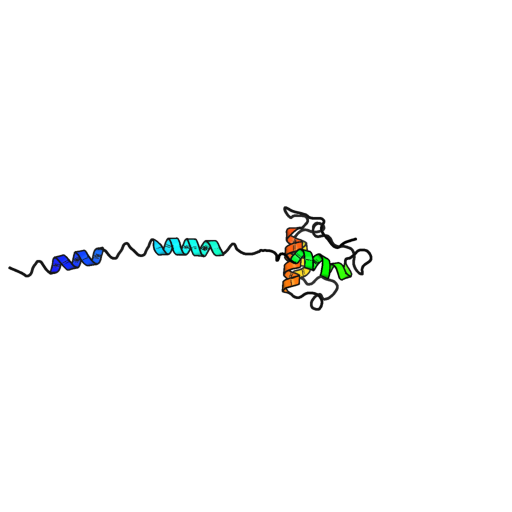.650 1.00 91.81 109 PHE A N 1
ATOM 820 C CA . PHE A 1 109 ? 4.584 5.826 -3.946 1.00 91.81 109 PHE A CA 1
ATOM 821 C C . PHE A 1 109 ? 5.328 5.793 -2.599 1.00 91.81 109 PHE A C 1
ATOM 823 O O . PHE A 1 109 ? 5.064 6.604 -1.710 1.00 91.81 109 PHE A O 1
ATOM 830 N N . ALA A 1 110 ? 6.234 4.828 -2.424 1.00 93.19 110 ALA A N 1
ATOM 831 C CA . ALA A 1 110 ? 7.029 4.668 -1.213 1.00 93.19 110 ALA A CA 1
ATOM 832 C C . ALA A 1 110 ? 7.996 5.843 -0.984 1.00 93.19 110 ALA A C 1
ATOM 834 O O . ALA A 1 110 ? 8.301 6.605 -1.903 1.00 93.19 110 ALA A O 1
ATOM 835 N N . ALA A 1 111 ? 8.530 5.948 0.235 1.00 93.00 111 ALA A N 1
ATOM 836 C CA . ALA A 1 111 ? 9.473 7.000 0.635 1.00 93.00 111 ALA A CA 1
ATOM 837 C C . ALA A 1 111 ? 10.736 7.074 -0.245 1.00 93.00 111 ALA A C 1
ATOM 839 O O . ALA A 1 111 ? 11.302 8.144 -0.434 1.00 93.00 111 ALA A O 1
ATOM 840 N N . ASP A 1 112 ? 11.180 5.921 -0.745 1.00 93.88 112 ASP A N 1
ATOM 841 C CA . ASP A 1 112 ? 12.372 5.718 -1.570 1.00 93.88 112 ASP A CA 1
ATOM 842 C C . ASP A 1 112 ? 12.049 5.562 -3.067 1.00 93.88 112 ASP A C 1
ATOM 844 O O . ASP A 1 112 ? 12.907 5.145 -3.840 1.00 93.88 112 ASP A O 1
ATOM 848 N N . SER A 1 113 ? 10.815 5.871 -3.477 1.00 89.88 113 SER A 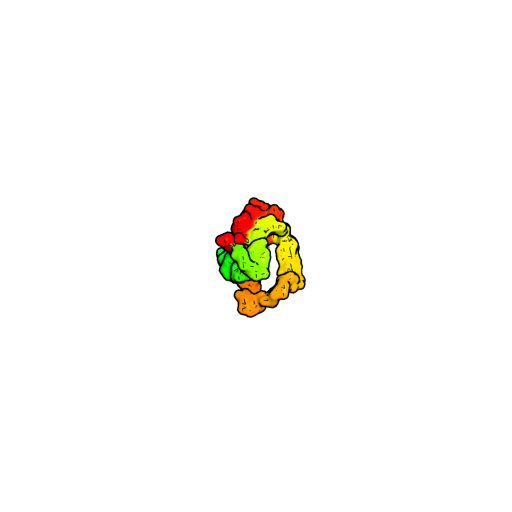N 1
ATOM 849 C CA . SER A 1 113 ? 10.421 5.883 -4.889 1.00 89.88 113 SER A CA 1
ATOM 850 C C . SER A 1 113 ? 10.773 7.212 -5.567 1.00 89.88 113 SER A C 1
ATOM 852 O O . SER A 1 113 ? 10.948 8.231 -4.905 1.00 89.88 113 SER A O 1
ATOM 854 N N . ASP A 1 114 ? 10.784 7.232 -6.903 1.00 87.44 114 ASP A N 1
ATOM 855 C CA . ASP A 1 114 ? 10.947 8.467 -7.691 1.00 87.44 114 ASP A CA 1
ATOM 856 C C . ASP A 1 114 ? 9.722 9.402 -7.612 1.00 87.44 114 ASP A C 1
ATOM 858 O O . ASP A 1 114 ? 9.738 10.521 -8.129 1.00 87.44 114 ASP A O 1
ATOM 862 N N . ARG A 1 115 ? 8.619 8.934 -7.012 1.00 83.06 115 ARG A N 1
ATOM 863 C CA . ARG A 1 115 ? 7.339 9.646 -6.911 1.00 83.06 115 ARG A CA 1
ATOM 864 C C . ARG A 1 115 ? 6.698 9.428 -5.533 1.00 83.06 115 ARG A C 1
ATOM 866 O O . ARG A 1 115 ? 5.593 8.893 -5.474 1.00 83.06 115 ARG A O 1
ATOM 873 N N . PRO A 1 116 ? 7.340 9.825 -4.421 1.00 80.38 116 PRO A N 1
ATOM 874 C CA . PRO A 1 116 ? 6.729 9.686 -3.108 1.00 80.38 116 PRO A CA 1
ATOM 875 C C . PRO A 1 116 ? 5.504 10.599 -3.049 1.00 80.38 116 PRO A C 1
ATOM 877 O O . PRO A 1 116 ? 5.607 11.809 -3.253 1.00 80.38 116 PRO A O 1
ATOM 880 N N . GLU A 1 117 ? 4.332 10.030 -2.784 1.00 74.38 117 GLU A N 1
ATOM 881 C CA . GLU A 1 117 ? 3.099 10.804 -2.686 1.00 74.38 117 GLU A CA 1
ATOM 882 C C . GLU A 1 117 ? 2.494 10.638 -1.302 1.00 74.38 117 GLU A C 1
ATOM 884 O O . GLU A 1 117 ? 2.314 9.529 -0.797 1.00 74.38 117 GLU A O 1
ATOM 889 N N . THR A 1 118 ? 2.120 11.767 -0.708 1.00 65.44 118 THR A N 1
ATOM 890 C CA . THR A 1 118 ? 1.305 11.819 0.501 1.00 65.44 118 THR A CA 1
ATOM 891 C C . THR A 1 118 ? -0.173 11.620 0.164 1.00 65.44 118 THR A C 1
ATOM 893 O O . THR A 1 118 ? -1.035 12.393 0.569 1.00 65.44 118 THR A O 1
ATOM 896 N N . ALA A 1 119 ? -0.488 10.579 -0.602 1.00 63.00 119 ALA A N 1
ATOM 897 C CA . ALA A 1 119 ? -1.860 10.229 -0.934 1.00 63.00 119 ALA A CA 1
ATOM 898 C C . ALA A 1 119 ? -2.297 9.066 -0.061 1.00 63.00 119 ALA A C 1
ATOM 900 O O . ALA A 1 119 ? -1.973 7.913 -0.342 1.00 63.00 119 ALA A O 1
ATOM 901 N N . ALA A 1 120 ? -3.063 9.338 0.993 1.00 59.56 120 ALA A N 1
ATOM 902 C CA . ALA A 1 120 ? -3.665 8.245 1.732 1.00 59.56 120 ALA A CA 1
ATOM 903 C C . ALA A 1 120 ? -4.803 8.658 2.631 1.00 59.56 120 ALA A C 1
ATOM 905 O O . ALA A 1 120 ? -4.583 9.440 3.545 1.00 59.56 120 ALA A O 1
ATOM 906 N N . ILE A 1 121 ? -5.953 8.036 2.359 1.00 59.81 121 ILE A N 1
ATOM 907 C CA . ILE A 1 121 ? -7.137 7.898 3.210 1.00 59.81 121 ILE A CA 1
ATOM 908 C C . ILE A 1 121 ? -7.602 9.242 3.811 1.00 59.81 121 ILE A C 1
ATOM 910 O O . ILE A 1 121 ? -6.941 9.776 4.698 1.00 59.81 121 ILE A O 1
ATOM 914 N N . PRO A 1 122 ? -8.730 9.816 3.345 1.00 52.53 122 PRO A N 1
ATOM 915 C CA . PRO A 1 122 ? -9.157 11.145 3.778 1.00 52.53 122 PRO A CA 1
ATOM 916 C C . PRO A 1 122 ? -9.169 11.285 5.310 1.00 52.53 122 PRO A C 1
ATOM 918 O O . PRO A 1 122 ? -9.555 10.364 6.036 1.00 52.53 122 PRO A O 1
ATOM 921 N N . LYS A 1 123 ? -8.680 12.444 5.771 1.00 50.12 123 LYS A N 1
AT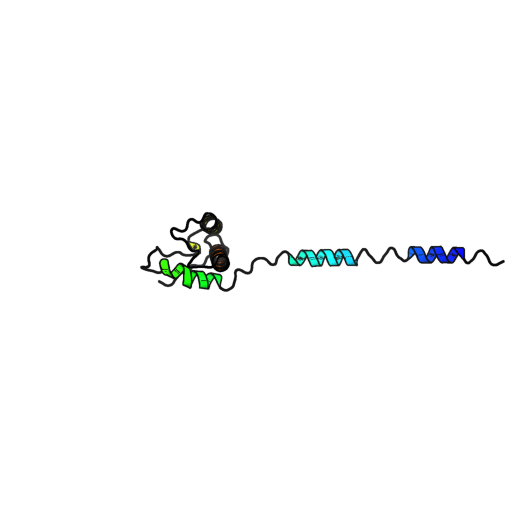OM 922 C CA . LYS A 1 123 ? -8.789 12.897 7.162 1.00 50.12 123 LYS A CA 1
ATOM 923 C C . LYS A 1 123 ? -10.243 13.098 7.565 1.00 50.12 123 LYS A C 1
ATOM 925 O O . LYS A 1 123 ? -11.053 13.446 6.684 1.00 50.12 123 LYS A O 1
#

Radius of gyration: 30.12 Å; Cα contacts (8 Å, |Δi|>4): 118; chains: 1; bounding box: 40×52×93 Å